Protein AF-A0A433PJZ1-F1 (afdb_monomer)

Structure (mmCIF, N/CA/C/O backbone):
data_AF-A0A433PJZ1-F1
#
_entry.id   AF-A0A433PJZ1-F1
#
loop_
_atom_site.group_PDB
_atom_site.id
_atom_site.type_symbol
_atom_site.label_atom_id
_atom_site.label_alt_id
_atom_site.label_comp_id
_atom_site.label_asym_id
_atom_site.label_entity_id
_atom_site.label_seq_id
_atom_site.pdbx_PDB_ins_code
_atom_site.Cartn_x
_atom_site.Cartn_y
_atom_site.Cartn_z
_atom_site.occupancy
_atom_site.B_iso_or_equiv
_atom_site.auth_seq_id
_atom_site.auth_comp_id
_atom_site.auth_asym_id
_atom_site.auth_atom_id
_atom_site.pdbx_PDB_model_num
ATOM 1 N N . MET A 1 1 ? 27.942 -12.918 -4.022 1.00 38.03 1 MET A N 1
ATOM 2 C CA . MET A 1 1 ? 27.469 -11.595 -4.485 1.00 38.03 1 MET A CA 1
ATOM 3 C C . MET A 1 1 ? 27.916 -11.413 -5.924 1.00 38.03 1 MET A C 1
ATOM 5 O O . MET A 1 1 ? 29.111 -11.348 -6.166 1.00 38.03 1 MET A O 1
ATOM 9 N N . HIS A 1 2 ? 26.989 -11.478 -6.881 1.00 44.69 2 HIS A N 1
ATOM 10 C CA . HIS A 1 2 ? 27.309 -11.479 -8.310 1.00 44.69 2 HIS A CA 1
ATOM 11 C C . HIS A 1 2 ? 27.224 -10.039 -8.845 1.00 44.69 2 HIS A C 1
ATOM 13 O O . HIS A 1 2 ? 26.150 -9.447 -8.886 1.00 44.69 2 HIS A O 1
ATOM 19 N N . LEU A 1 3 ? 28.377 -9.454 -9.179 1.00 50.72 3 LEU A N 1
ATOM 20 C CA . LEU A 1 3 ? 28.550 -8.075 -9.657 1.00 50.72 3 LEU A CA 1
ATOM 21 C C . LEU A 1 3 ? 28.155 -7.924 -11.142 1.00 50.72 3 LEU A C 1
ATOM 23 O O . LEU A 1 3 ? 28.966 -7.522 -11.968 1.00 50.72 3 LEU A O 1
ATOM 27 N N . THR A 1 4 ? 26.917 -8.236 -11.526 1.00 53.12 4 THR A N 1
ATOM 28 C CA . THR A 1 4 ? 26.462 -8.086 -12.929 1.00 53.12 4 THR A CA 1
ATOM 29 C C . THR A 1 4 ? 25.808 -6.737 -13.234 1.00 53.12 4 THR A C 1
ATOM 31 O O . THR A 1 4 ? 25.278 -6.536 -14.326 1.00 53.12 4 THR A O 1
ATOM 34 N N . HIS A 1 5 ? 25.853 -5.784 -12.300 1.00 55.81 5 HIS A N 1
ATOM 35 C CA . HIS A 1 5 ? 24.939 -4.640 -12.294 1.00 55.81 5 HIS A CA 1
ATOM 36 C C . HIS A 1 5 ? 25.537 -3.291 -12.726 1.00 55.81 5 HIS A C 1
ATOM 38 O O . HIS A 1 5 ? 25.015 -2.247 -12.339 1.00 55.81 5 HIS A O 1
ATOM 44 N N . ILE A 1 6 ? 26.616 -3.272 -13.515 1.00 59.50 6 ILE A N 1
ATOM 45 C CA . ILE A 1 6 ? 27.302 -2.001 -13.820 1.00 59.50 6 ILE A CA 1
ATOM 46 C C . ILE A 1 6 ? 26.804 -1.332 -15.115 1.00 59.50 6 ILE A C 1
ATOM 48 O O . ILE A 1 6 ? 26.929 -0.121 -15.237 1.00 59.50 6 ILE A O 1
ATOM 52 N N . PHE A 1 7 ? 26.124 -2.028 -16.037 1.00 62.97 7 PHE A N 1
ATOM 53 C CA . PHE A 1 7 ? 25.582 -1.374 -17.242 1.00 62.97 7 PHE A CA 1
ATOM 54 C C . PHE A 1 7 ? 24.242 -1.981 -17.692 1.00 62.97 7 PHE A C 1
ATOM 56 O O . PHE A 1 7 ? 24.187 -3.024 -18.344 1.00 62.97 7 PHE A O 1
ATOM 63 N N . VAL A 1 8 ? 23.134 -1.312 -17.352 1.00 67.75 8 VAL A N 1
ATOM 64 C CA . VAL A 1 8 ? 21.815 -1.565 -17.956 1.00 67.75 8 VAL A CA 1
ATOM 65 C C . VAL A 1 8 ? 21.594 -0.513 -19.052 1.00 67.75 8 VAL A C 1
ATOM 67 O O . VAL A 1 8 ? 21.411 0.658 -18.718 1.00 67.75 8 VAL A O 1
ATOM 70 N N . PRO A 1 9 ? 21.621 -0.896 -20.342 1.00 73.62 9 PRO A N 1
ATOM 71 C CA . PRO A 1 9 ? 21.252 -0.045 -21.465 1.00 73.62 9 PRO A CA 1
ATOM 72 C C . PRO A 1 9 ? 19.889 0.619 -21.267 1.00 73.62 9 PRO A C 1
ATOM 74 O O . PRO A 1 9 ? 18.945 -0.014 -20.791 1.00 73.62 9 PRO A O 1
ATOM 77 N N . LYS A 1 10 ? 19.787 1.890 -21.669 1.00 71.62 10 LYS A N 1
ATOM 78 C CA . LYS A 1 10 ? 18.565 2.697 -21.523 1.00 71.62 10 LYS A CA 1
ATOM 79 C C . LYS A 1 10 ? 17.359 2.088 -22.249 1.00 71.62 10 LYS A C 1
ATOM 81 O O . LYS A 1 10 ? 16.257 2.189 -21.739 1.00 71.62 10 LYS A O 1
ATOM 86 N N . ASN A 1 11 ? 17.577 1.400 -23.373 1.00 76.38 11 ASN A N 1
ATOM 87 C CA . ASN A 1 11 ? 16.520 0.751 -24.163 1.00 76.38 11 ASN A CA 1
ATOM 88 C C . ASN A 1 11 ? 15.843 -0.443 -23.468 1.00 76.38 11 ASN A C 1
ATOM 90 O O . ASN A 1 11 ? 14.827 -0.920 -23.954 1.00 76.38 11 ASN A O 1
ATOM 94 N N . ARG A 1 12 ? 16.406 -0.947 -22.363 1.00 85.25 12 ARG A N 1
ATOM 95 C CA . ARG A 1 12 ? 15.819 -2.048 -21.588 1.00 85.25 12 ARG A CA 1
ATOM 96 C C . ARG A 1 12 ? 15.046 -1.571 -20.368 1.00 85.25 12 ARG A C 1
ATOM 98 O O . ARG A 1 12 ? 14.524 -2.414 -19.654 1.00 85.25 12 ARG A O 1
ATOM 105 N N . ARG A 1 13 ? 15.018 -0.265 -20.089 1.00 87.44 13 ARG A N 1
ATOM 106 C CA . ARG A 1 13 ? 14.215 0.304 -19.002 1.00 87.44 13 ARG A CA 1
ATOM 107 C C . ARG A 1 13 ? 12.851 0.682 -19.552 1.00 87.44 13 ARG A C 1
ATOM 109 O O . ARG A 1 13 ? 12.782 1.359 -20.573 1.00 87.44 13 ARG A O 1
ATOM 116 N N . VAL A 1 14 ? 11.805 0.231 -18.880 1.00 91.19 14 VAL A N 1
ATOM 117 C CA . VAL A 1 14 ? 10.416 0.478 -19.256 1.00 91.19 14 VAL A CA 1
ATOM 118 C C . VAL A 1 14 ? 9.678 0.981 -18.028 1.00 91.19 14 VAL A C 1
ATOM 120 O O . VAL A 1 14 ? 9.820 0.416 -16.940 1.00 91.19 14 VAL A O 1
ATOM 123 N N . ASP A 1 15 ? 8.903 2.038 -18.224 1.00 92.44 15 ASP A N 1
ATOM 124 C CA . ASP A 1 15 ? 8.104 2.657 -17.179 1.00 92.44 15 ASP A CA 1
ATOM 125 C C . ASP A 1 15 ? 6.671 2.136 -17.272 1.00 92.44 15 ASP A C 1
ATOM 127 O O . ASP A 1 15 ? 6.073 2.120 -18.349 1.00 92.44 15 ASP A O 1
ATOM 131 N N . PHE A 1 16 ? 6.133 1.704 -16.138 1.00 91.94 16 PHE A N 1
ATOM 132 C CA . PHE A 1 16 ? 4.765 1.220 -16.007 1.00 91.94 16 PHE A CA 1
ATOM 133 C C . PHE A 1 16 ? 4.008 2.081 -15.011 1.00 91.94 16 PHE A C 1
ATOM 135 O O . PHE A 1 16 ? 4.519 2.385 -13.934 1.00 91.94 16 PHE A O 1
ATOM 142 N N . GLU A 1 17 ? 2.775 2.432 -15.349 1.00 94.19 17 GLU A N 1
ATOM 143 C CA . GLU A 1 17 ? 1.860 3.067 -14.411 1.00 94.19 17 GLU A CA 1
ATOM 144 C C . GLU A 1 17 ? 1.187 1.989 -13.555 1.00 94.19 17 GLU A C 1
ATOM 146 O O . GLU A 1 17 ? 0.605 1.032 -14.070 1.00 94.19 17 GLU A O 1
ATOM 151 N N . LEU A 1 18 ?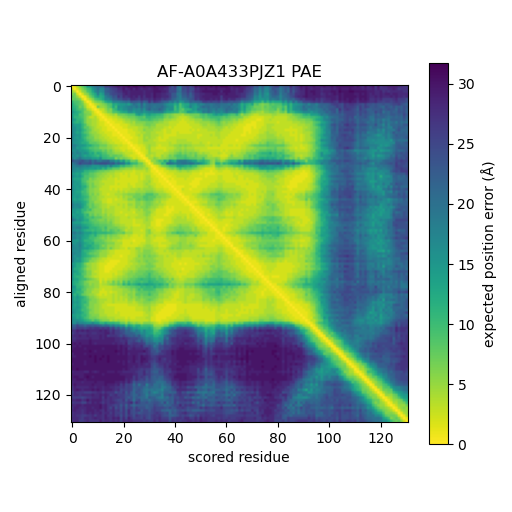 1.321 2.111 -12.237 1.00 92.19 18 LEU A N 1
ATOM 152 C CA . LEU A 1 18 ? 0.766 1.183 -11.265 1.00 92.19 18 LEU A CA 1
ATOM 153 C C . LEU A 1 18 ? -0.291 1.898 -10.433 1.00 92.19 18 LEU A C 1
ATOM 155 O O . LEU A 1 18 ? 0.029 2.811 -9.673 1.00 92.19 18 LEU A O 1
ATOM 159 N N . HIS A 1 19 ? -1.521 1.404 -10.524 1.00 92.94 19 HIS A N 1
ATOM 160 C CA . HIS A 1 19 ? -2.655 1.863 -9.732 1.00 92.94 19 HIS A CA 1
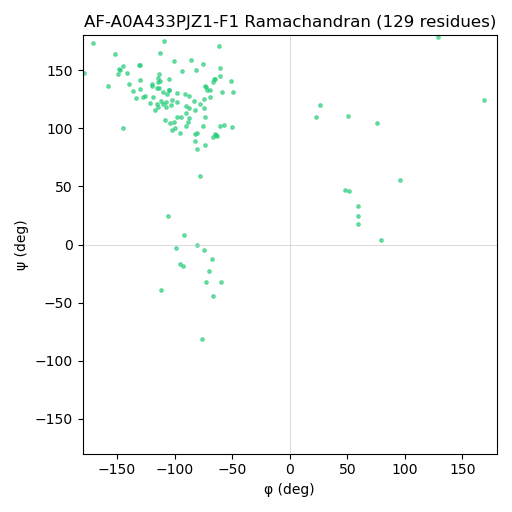ATOM 161 C C . HIS A 1 19 ? -3.008 0.802 -8.695 1.00 92.94 19 HIS A C 1
ATOM 163 O O . HIS A 1 19 ? -3.369 -0.322 -9.053 1.00 92.94 19 HIS A O 1
ATOM 169 N N . ILE A 1 20 ? -2.915 1.138 -7.408 1.00 90.62 20 ILE A N 1
ATOM 170 C CA . ILE A 1 20 ? -3.290 0.228 -6.323 1.00 90.62 20 ILE A CA 1
ATOM 171 C C . ILE A 1 20 ? -4.421 0.845 -5.514 1.00 90.62 20 ILE A C 1
ATOM 173 O O . ILE A 1 20 ? -4.320 1.960 -5.003 1.00 90.62 20 ILE A O 1
ATOM 177 N N . ARG A 1 21 ? -5.490 0.064 -5.358 1.00 92.12 21 ARG A N 1
ATOM 178 C CA . ARG A 1 21 ? -6.635 0.387 -4.513 1.00 92.12 21 ARG A CA 1
ATOM 179 C C . ARG A 1 21 ? -6.681 -0.557 -3.327 1.00 92.12 21 ARG A C 1
ATOM 181 O O . ARG A 1 21 ? -6.741 -1.774 -3.485 1.00 92.12 21 ARG A O 1
ATOM 188 N N . VAL A 1 22 ? -6.676 0.019 -2.135 1.00 90.06 22 VAL A N 1
ATOM 189 C CA . VAL A 1 22 ? -6.837 -0.710 -0.882 1.00 90.06 22 VAL A CA 1
ATOM 190 C C . VAL A 1 22 ? -8.279 -0.538 -0.424 1.00 90.06 22 VAL A C 1
ATOM 192 O O . VAL A 1 22 ? -8.658 0.531 0.054 1.00 90.06 22 VAL A O 1
ATOM 195 N N . HIS A 1 23 ? -9.074 -1.595 -0.585 1.00 90.31 23 HIS A N 1
ATOM 196 C CA . HIS A 1 23 ? -10.492 -1.603 -0.230 1.00 90.31 23 HIS A CA 1
ATOM 197 C C . HIS A 1 23 ? -10.681 -1.730 1.286 1.00 90.31 23 HIS A C 1
ATOM 199 O O . HIS A 1 23 ? -10.872 -0.737 1.999 1.00 90.31 23 HIS A O 1
ATOM 205 N N . ASP A 1 24 ? -10.599 -2.960 1.781 1.00 90.12 24 ASP A N 1
ATOM 206 C CA . ASP A 1 24 ? -10.895 -3.304 3.157 1.00 90.12 24 ASP A CA 1
ATOM 207 C C . ASP A 1 24 ? -10.118 -4.534 3.636 1.00 90.12 24 ASP A C 1
ATOM 209 O O . ASP A 1 24 ? -9.522 -5.294 2.873 1.00 90.12 24 ASP A O 1
ATOM 213 N N . LEU A 1 25 ? -10.094 -4.692 4.955 1.00 90.31 25 LEU A N 1
ATOM 214 C CA . LEU A 1 25 ? -9.641 -5.892 5.640 1.00 90.31 25 LEU A CA 1
ATOM 215 C C . LEU A 1 25 ? -10.839 -6.454 6.390 1.00 90.31 25 LEU A C 1
ATOM 217 O O . LEU A 1 25 ? -11.350 -5.795 7.293 1.00 90.31 25 LEU A O 1
ATOM 221 N N . THR A 1 26 ? -11.282 -7.650 6.021 1.00 91.06 26 THR A N 1
ATOM 222 C CA . THR A 1 26 ? -12.448 -8.320 6.607 1.00 91.06 26 THR A CA 1
ATOM 223 C C . THR A 1 26 ? -12.028 -9.509 7.468 1.00 91.06 26 THR A C 1
ATOM 225 O O . THR A 1 26 ? -10.854 -9.872 7.528 1.00 91.06 26 THR A O 1
ATOM 228 N N . SER A 1 27 ? -12.999 -10.131 8.142 1.00 88.44 27 SER A N 1
ATOM 229 C CA . SER A 1 27 ? -12.790 -11.336 8.960 1.00 88.44 27 SER A CA 1
ATOM 230 C C . SER A 1 27 ? -11.787 -11.139 10.101 1.00 88.44 27 SER A C 1
ATOM 232 O O . SER A 1 27 ? -11.058 -12.060 10.467 1.00 88.44 27 SER A O 1
ATOM 234 N N . ILE A 1 28 ? -11.743 -9.935 10.678 1.00 86.88 28 ILE A N 1
ATOM 235 C CA . ILE A 1 28 ? -10.818 -9.619 11.764 1.00 86.88 28 ILE A CA 1
ATOM 236 C C . ILE A 1 28 ? -11.323 -10.292 13.056 1.00 86.88 28 ILE A C 1
ATOM 238 O O . ILE A 1 28 ? -12.419 -9.964 13.530 1.00 86.88 28 ILE A O 1
ATOM 242 N N . PRO A 1 29 ? -10.549 -11.223 13.650 1.00 79.69 29 PRO A N 1
ATOM 243 C CA . PRO A 1 29 ? -10.987 -11.977 14.823 1.00 79.69 29 PRO A CA 1
ATOM 244 C C . PRO A 1 29 ? -11.006 -11.116 16.091 1.00 79.69 29 PRO A C 1
ATOM 246 O O . PRO A 1 29 ? -11.855 -11.306 16.960 1.00 79.69 29 PRO A O 1
ATOM 249 N N . LEU A 1 30 ? -10.091 -10.146 16.200 1.00 74.94 30 LEU A N 1
ATOM 250 C CA . LEU A 1 30 ? -10.037 -9.236 17.336 1.00 74.94 30 LEU A CA 1
ATOM 251 C C . LEU A 1 30 ? -10.944 -8.029 17.083 1.00 74.94 30 LEU A C 1
ATOM 253 O O . LEU A 1 30 ? -10.709 -7.255 16.166 1.00 74.94 30 LEU A O 1
ATOM 257 N N . VAL A 1 31 ? -11.968 -7.845 17.916 1.00 69.81 31 VAL A N 1
ATOM 258 C CA . VAL A 1 31 ? -13.011 -6.814 17.722 1.00 69.81 31 VAL A CA 1
ATOM 259 C C . VAL A 1 31 ? -12.561 -5.418 18.185 1.00 69.81 31 VAL A C 1
ATOM 261 O O . VAL A 1 31 ? -13.300 -4.443 18.077 1.00 69.81 31 VAL A O 1
ATOM 264 N N . THR A 1 32 ? -11.338 -5.281 18.705 1.00 78.00 32 THR A N 1
ATOM 265 C CA . THR A 1 32 ? -10.840 -4.016 19.255 1.00 78.00 32 THR A CA 1
ATOM 266 C C . THR A 1 32 ? -9.464 -3.642 18.709 1.00 78.00 32 THR A C 1
ATOM 268 O O . THR A 1 32 ? -8.580 -4.475 18.522 1.00 78.00 32 THR A O 1
ATOM 271 N N . GLY A 1 33 ? -9.27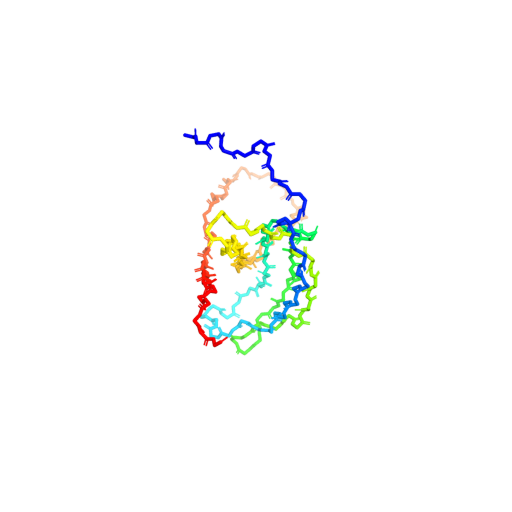5 -2.345 18.456 1.00 83.81 33 GLY A N 1
ATOM 272 C CA . GLY A 1 33 ? -8.008 -1.780 17.996 1.00 83.81 33 GLY A CA 1
ATOM 273 C C . GLY A 1 33 ? -8.150 -0.909 16.754 1.00 83.81 33 GLY A C 1
ATOM 274 O O . GLY A 1 33 ? -9.241 -0.719 16.215 1.00 83.81 33 GLY A O 1
ATOM 275 N N . PHE A 1 34 ? -7.018 -0.355 16.328 1.00 88.62 34 PHE A N 1
ATOM 276 C CA . PHE A 1 34 ? -6.899 0.383 15.077 1.00 88.62 34 PHE A CA 1
ATOM 277 C C . PHE A 1 34 ? -5.973 -0.367 14.137 1.00 88.62 34 PHE A C 1
ATOM 279 O O . PHE A 1 34 ? -4.926 -0.848 14.568 1.00 88.62 34 PHE A O 1
ATOM 286 N N . TYR A 1 35 ? -6.318 -0.399 12.858 1.00 91.19 35 TYR A N 1
ATOM 287 C CA . TYR A 1 35 ? -5.489 -1.006 11.829 1.00 91.19 35 TYR A CA 1
ATOM 288 C C . TYR A 1 35 ? -4.979 0.061 10.869 1.00 91.19 35 TYR A C 1
ATOM 290 O O . TYR A 1 35 ? -5.647 1.057 10.588 1.00 91.19 35 TYR A O 1
ATOM 298 N N . SER A 1 36 ? -3.773 -0.146 10.365 1.00 91.44 36 SER A N 1
ATOM 299 C CA . SER A 1 36 ? -3.164 0.650 9.305 1.00 91.44 36 SER A CA 1
ATOM 300 C C . SER A 1 36 ? -2.399 -0.292 8.393 1.00 91.44 36 SER A C 1
ATOM 302 O O . SER A 1 36 ? -1.862 -1.303 8.842 1.00 91.44 36 SER A O 1
ATOM 304 N N . ILE A 1 37 ? -2.357 0.041 7.113 1.00 92.75 37 ILE A N 1
ATOM 305 C CA . ILE A 1 37 ? -1.614 -0.704 6.111 1.00 92.75 37 ILE A CA 1
ATOM 306 C C . ILE A 1 37 ? -0.368 0.098 5.778 1.00 92.75 37 ILE A C 1
ATOM 308 O O . ILE A 1 37 ? -0.446 1.304 5.547 1.00 92.75 37 ILE A O 1
ATOM 312 N N . LYS A 1 38 ? 0.783 -0.566 5.750 1.00 93.25 38 LYS A N 1
ATOM 313 C CA . LYS A 1 38 ? 2.022 -0.012 5.208 1.00 93.25 38 LYS A CA 1
ATOM 314 C C . LYS A 1 38 ? 2.414 -0.797 3.980 1.00 93.25 38 LYS A C 1
ATOM 316 O O . LYS A 1 38 ? 2.254 -2.010 3.953 1.00 93.25 38 LYS A O 1
ATOM 321 N N . TRP A 1 39 ? 2.964 -0.122 2.987 1.00 93.56 39 TRP A N 1
ATOM 322 C CA . TRP A 1 39 ? 3.453 -0.788 1.791 1.00 93.56 39 TRP A CA 1
ATOM 323 C C . TRP A 1 39 ? 4.866 -0.353 1.444 1.00 93.56 39 TRP A C 1
ATOM 325 O O . TRP A 1 39 ? 5.322 0.738 1.805 1.00 93.56 39 TRP A O 1
ATOM 335 N N . ARG A 1 40 ? 5.562 -1.242 0.739 1.00 93.81 40 ARG A N 1
ATOM 336 C CA . ARG A 1 40 ? 6.868 -1.003 0.136 1.00 93.81 40 ARG A CA 1
ATOM 337 C C . ARG A 1 40 ? 6.890 -1.575 -1.271 1.00 93.81 40 ARG A C 1
ATOM 339 O O . ARG A 1 40 ? 6.519 -2.727 -1.468 1.00 93.81 40 ARG A O 1
ATOM 346 N N . LEU A 1 41 ? 7.367 -0.784 -2.219 1.00 92.69 41 LEU A N 1
ATOM 347 C CA . LEU A 1 41 ? 7.457 -1.129 -3.628 1.00 92.69 41 LEU A CA 1
ATOM 348 C C . LEU A 1 41 ? 8.883 -0.886 -4.118 1.00 92.69 41 LEU A C 1
ATOM 350 O O . LEU A 1 41 ? 9.452 0.191 -3.916 1.00 92.69 41 LEU A O 1
ATOM 354 N N . LYS A 1 42 ? 9.485 -1.900 -4.739 1.00 90.62 42 LYS A N 1
ATOM 355 C CA . LYS A 1 42 ? 10.831 -1.783 -5.309 1.00 90.62 42 LYS A CA 1
ATOM 356 C C . LYS A 1 42 ? 10.771 -1.123 -6.686 1.00 90.62 42 LYS A C 1
ATOM 358 O O . LYS A 1 42 ? 9.810 -1.297 -7.421 1.00 90.62 42 LYS A O 1
ATOM 363 N N . HIS A 1 43 ? 11.834 -0.406 -7.045 1.00 89.31 43 HIS A N 1
ATOM 364 C CA . HIS A 1 43 ? 12.012 0.174 -8.383 1.00 89.31 43 HIS A CA 1
ATOM 365 C C . HIS A 1 43 ? 10.916 1.155 -8.828 1.00 89.31 43 HIS A C 1
ATOM 367 O O . HIS A 1 43 ? 10.731 1.347 -10.021 1.00 89.31 43 HIS A O 1
ATOM 373 N N . ALA A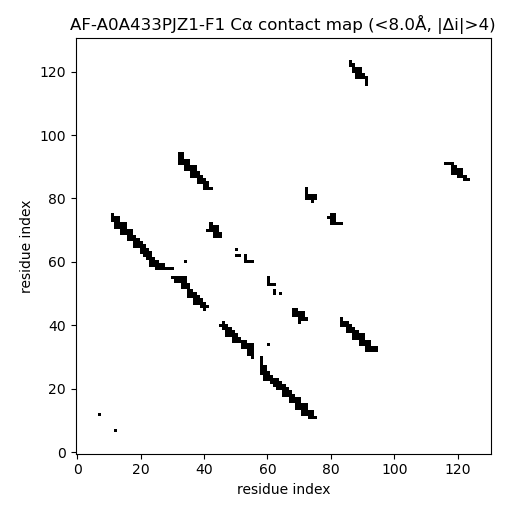 1 44 ? 10.212 1.797 -7.898 1.00 90.19 44 ALA A N 1
ATOM 374 C CA . ALA A 1 44 ? 9.153 2.750 -8.216 1.00 90.19 44 ALA A CA 1
ATOM 375 C C . ALA A 1 44 ? 9.507 4.188 -7.821 1.00 90.19 44 ALA A C 1
ATOM 377 O O . ALA A 1 44 ? 10.429 4.408 -7.033 1.00 90.19 44 ALA A O 1
ATOM 378 N N . SER A 1 45 ? 8.760 5.161 -8.344 1.00 90.44 45 SER A N 1
ATOM 379 C CA . SER A 1 45 ? 8.865 6.571 -7.954 1.00 90.44 45 SER A CA 1
ATOM 380 C C . SER A 1 45 ? 8.415 6.780 -6.505 1.00 90.44 45 SER A C 1
ATOM 382 O O . SER A 1 45 ? 9.117 7.413 -5.715 1.00 90.44 45 SER A O 1
ATOM 384 N N . VAL A 1 46 ? 7.291 6.167 -6.122 1.00 90.56 46 VAL A N 1
ATOM 385 C CA . VAL A 1 46 ? 6.813 6.085 -4.737 1.00 90.56 46 VAL A CA 1
ATOM 386 C C . VAL A 1 46 ? 7.091 4.682 -4.210 1.00 90.56 46 VAL A C 1
ATOM 388 O O . VAL A 1 46 ? 6.421 3.715 -4.575 1.00 90.56 46 VAL A O 1
ATOM 391 N N . THR A 1 47 ? 8.112 4.568 -3.359 1.00 90.38 47 THR A N 1
ATOM 392 C CA . THR A 1 47 ? 8.625 3.276 -2.866 1.00 90.38 47 THR A CA 1
ATOM 393 C C . THR A 1 47 ? 8.055 2.851 -1.521 1.00 90.38 47 THR A C 1
ATOM 395 O O . THR A 1 47 ? 8.168 1.685 -1.152 1.00 90.38 47 THR A O 1
ATOM 398 N N . TYR A 1 48 ? 7.459 3.763 -0.758 1.00 92.31 48 TYR A N 1
ATOM 399 C CA . TYR A 1 48 ? 6.884 3.471 0.549 1.00 92.31 48 TYR A CA 1
ATOM 400 C C . TYR A 1 48 ? 5.635 4.308 0.782 1.00 92.31 48 TYR A C 1
ATOM 402 O O . TYR A 1 48 ? 5.507 5.415 0.262 1.00 92.31 48 TYR A O 1
ATOM 410 N N . GLY A 1 49 ? 4.742 3.802 1.623 1.00 91.12 49 GLY A N 1
ATOM 411 C CA . GLY A 1 49 ? 3.606 4.574 2.097 1.00 91.12 49 GLY A CA 1
ATOM 412 C C . GLY A 1 49 ? 2.844 3.870 3.207 1.00 91.12 49 GLY A C 1
ATOM 413 O O . GLY A 1 49 ? 3.167 2.743 3.599 1.00 91.12 49 GLY A O 1
ATOM 414 N N . ALA A 1 50 ? 1.878 4.586 3.772 1.00 92.19 50 ALA A N 1
ATOM 415 C CA . ALA A 1 50 ? 1.031 4.087 4.840 1.00 92.19 50 ALA A CA 1
ATOM 416 C C . ALA A 1 50 ? -0.365 4.711 4.773 1.00 92.19 50 ALA A C 1
ATOM 418 O O . ALA A 1 50 ? -0.508 5.882 4.424 1.00 92.19 50 ALA A O 1
ATOM 419 N N . THR A 1 51 ? -1.384 3.947 5.162 1.00 91.75 51 THR A N 1
ATOM 420 C CA . THR A 1 51 ? -2.740 4.465 5.346 1.00 91.75 51 THR A CA 1
ATOM 421 C C . THR A 1 51 ? -2.919 5.048 6.743 1.00 91.75 51 THR A C 1
ATOM 423 O O . THR A 1 51 ? -2.223 4.685 7.703 1.00 91.75 51 THR A O 1
ATOM 426 N N . ASN A 1 52 ? -3.915 5.922 6.881 1.00 90.38 52 ASN A N 1
ATOM 427 C CA . ASN A 1 52 ? -4.381 6.360 8.189 1.00 90.38 52 ASN A CA 1
ATOM 428 C C . ASN A 1 52 ? -4.891 5.173 9.014 1.00 90.38 52 ASN A C 1
ATOM 430 O O . ASN A 1 52 ? -5.379 4.169 8.495 1.00 90.38 52 ASN A O 1
ATOM 434 N N . ARG A 1 53 ? -4.785 5.305 10.336 1.00 90.62 53 ARG A N 1
ATOM 435 C CA . ARG A 1 53 ? -5.331 4.317 11.263 1.00 90.62 53 ARG A CA 1
ATOM 436 C C . ARG A 1 53 ? -6.853 4.372 11.224 1.00 90.62 53 ARG A C 1
ATOM 438 O O . ARG A 1 53 ? -7.424 5.432 11.464 1.00 90.62 53 ARG A O 1
ATOM 445 N N . ALA A 1 54 ? -7.485 3.231 10.994 1.00 89.31 54 ALA A N 1
ATOM 446 C CA . ALA A 1 54 ? -8.932 3.104 10.956 1.00 89.31 54 ALA A CA 1
ATOM 447 C C . ALA A 1 54 ? -9.414 2.110 12.031 1.00 89.31 54 ALA A C 1
ATOM 449 O O . ALA A 1 54 ? -8.748 1.097 12.278 1.00 89.31 54 ALA A O 1
ATOM 450 N N . PRO A 1 55 ? -10.518 2.417 12.738 1.00 89.31 55 PRO A N 1
ATOM 451 C CA . PRO A 1 55 ? -11.105 1.511 13.716 1.00 89.31 55 PRO A CA 1
ATOM 452 C C . PRO A 1 55 ? -11.851 0.365 13.025 1.00 89.31 55 PRO A C 1
ATOM 454 O O . PRO A 1 55 ? -12.351 0.520 11.911 1.00 89.31 55 PRO A O 1
ATOM 457 N N . ILE A 1 56 ? -11.980 -0.758 13.726 1.00 88.25 56 ILE A N 1
ATOM 458 C CA . ILE A 1 56 ? -12.783 -1.898 13.274 1.00 88.25 56 ILE A CA 1
ATOM 459 C C . ILE A 1 56 ? -14.272 -1.568 13.404 1.00 88.25 56 ILE A C 1
ATOM 461 O O . ILE A 1 56 ? -14.720 -1.061 14.434 1.00 88.25 56 ILE A O 1
ATOM 465 N N . LYS A 1 57 ? -15.046 -1.895 12.371 1.00 86.88 57 LYS A N 1
ATOM 466 C CA . LYS A 1 57 ? -16.510 -1.858 12.347 1.00 86.88 57 LYS A CA 1
ATOM 467 C C . LYS A 1 57 ? -17.005 -3.160 11.724 1.00 86.88 57 LYS A C 1
ATOM 469 O O . LYS A 1 57 ? -16.581 -3.504 10.630 1.00 86.88 57 LYS A O 1
ATOM 474 N N . ASN A 1 58 ? -17.888 -3.890 12.407 1.00 86.56 58 ASN A N 1
ATOM 475 C CA . ASN A 1 58 ? -18.451 -5.155 11.909 1.00 86.56 58 ASN A CA 1
ATOM 476 C C . ASN A 1 58 ? -17.381 -6.169 11.447 1.00 86.56 58 ASN A C 1
ATOM 478 O O . ASN A 1 58 ? -17.490 -6.731 10.363 1.00 86.56 58 ASN A O 1
ATOM 482 N N . HIS A 1 59 ? -16.324 -6.371 12.246 1.00 85.56 59 HIS A N 1
ATOM 483 C CA . HIS A 1 59 ? -15.184 -7.245 11.904 1.00 85.56 59 HIS A CA 1
ATOM 484 C C . HIS A 1 59 ? -14.429 -6.863 10.619 1.00 85.56 59 HIS A C 1
ATOM 486 O O . HIS A 1 59 ? -13.672 -7.674 10.080 1.00 85.56 59 HIS A O 1
ATOM 492 N N . ALA A 1 60 ? -14.606 -5.628 10.147 1.00 88.31 60 ALA A N 1
ATOM 493 C CA . ALA A 1 60 ? -13.933 -5.098 8.979 1.00 88.31 60 ALA A CA 1
ATOM 494 C C . ALA A 1 60 ? -13.309 -3.725 9.254 1.00 88.31 60 ALA A C 1
ATOM 496 O O . ALA A 1 60 ? -13.748 -2.970 10.125 1.00 88.31 60 ALA A O 1
ATOM 497 N N . VAL A 1 61 ? -12.272 -3.389 8.498 1.00 90.44 61 VAL A N 1
ATOM 498 C CA . VAL A 1 61 ? -11.674 -2.054 8.463 1.00 90.44 61 VAL A CA 1
ATOM 499 C C . VAL A 1 61 ? -11.656 -1.596 7.017 1.00 90.44 61 VAL A C 1
ATOM 501 O O . VAL A 1 61 ? -11.156 -2.309 6.155 1.00 90.44 61 VAL A O 1
ATOM 504 N N . GLN A 1 62 ? -12.194 -0.408 6.762 1.00 90.25 62 GLN A N 1
ATOM 505 C CA . GLN A 1 62 ? -12.244 0.192 5.433 1.00 90.25 62 GLN A CA 1
ATOM 506 C C . GLN A 1 62 ? -11.301 1.391 5.390 1.00 90.25 62 GLN A C 1
ATOM 508 O O . GLN A 1 62 ? -11.341 2.240 6.287 1.00 90.25 62 GLN A O 1
ATOM 513 N N . TRP A 1 63 ? -10.462 1.454 4.357 1.00 89.75 63 TRP A N 1
ATOM 514 C CA . TRP A 1 63 ? -9.603 2.613 4.099 1.00 89.75 63 TRP A CA 1
ATOM 515 C C . TRP A 1 63 ? -10.029 3.363 2.844 1.00 89.75 63 TRP A C 1
ATOM 517 O O . TRP A 1 63 ? -9.997 4.589 2.870 1.00 89.75 63 TRP A O 1
ATOM 527 N N . ASP A 1 64 ? -10.426 2.641 1.790 1.00 88.31 64 ASP A N 1
ATOM 528 C CA . ASP A 1 64 ? -10.783 3.201 0.478 1.00 88.31 64 ASP A CA 1
ATOM 529 C C . ASP A 1 64 ? -9.735 4.204 -0.039 1.00 88.31 64 ASP A C 1
ATOM 531 O O . ASP A 1 64 ? -10.027 5.327 -0.449 1.00 88.31 64 ASP A O 1
ATOM 535 N N . VAL A 1 65 ? -8.462 3.807 0.058 1.00 88.56 65 VAL A N 1
ATOM 536 C CA . VAL A 1 65 ? -7.327 4.632 -0.367 1.00 88.56 65 VAL A CA 1
ATOM 537 C C . VAL A 1 65 ? -6.790 4.099 -1.684 1.00 88.56 65 VAL A C 1
ATOM 539 O O . VAL A 1 65 ? -6.531 2.903 -1.829 1.00 88.56 65 VAL A O 1
ATOM 542 N N . ASN A 1 66 ? -6.564 5.022 -2.614 1.00 91.19 66 ASN A N 1
ATOM 543 C CA . ASN A 1 66 ? -5.858 4.773 -3.860 1.00 91.19 66 ASN A CA 1
ATOM 544 C C . ASN A 1 66 ? -4.462 5.375 -3.775 1.00 91.19 66 ASN A C 1
ATOM 546 O O . ASN A 1 66 ? -4.284 6.462 -3.219 1.00 91.19 66 ASN A O 1
ATOM 550 N N . PHE A 1 67 ? -3.486 4.684 -4.345 1.00 88.88 67 PHE A N 1
ATOM 551 C CA . PHE A 1 67 ? -2.185 5.268 -4.603 1.00 88.88 67 PHE A CA 1
ATOM 552 C C . PHE A 1 67 ? -1.664 4.819 -5.960 1.00 88.88 67 PHE A C 1
ATOM 554 O O . PHE A 1 67 ? -1.759 3.647 -6.331 1.00 88.88 67 PHE A O 1
ATOM 561 N N . ASP A 1 68 ? -1.082 5.785 -6.658 1.00 92.25 68 ASP A N 1
ATOM 562 C CA . ASP A 1 68 ? -0.535 5.623 -7.993 1.00 92.25 68 ASP A CA 1
ATOM 563 C C . ASP A 1 68 ? 0.984 5.783 -7.926 1.00 92.25 68 ASP A C 1
ATOM 565 O O . ASP A 1 68 ? 1.513 6.599 -7.163 1.00 92.25 68 ASP A O 1
ATOM 569 N N . SER A 1 69 ? 1.708 4.972 -8.689 1.00 92.75 69 SER A N 1
ATOM 570 C CA . SER A 1 69 ? 3.167 5.014 -8.736 1.00 92.75 69 SER A CA 1
ATOM 571 C C . SER A 1 69 ? 3.668 4.617 -10.116 1.00 92.75 69 SER A C 1
ATOM 573 O O . SER A 1 69 ? 3.040 3.823 -10.808 1.00 92.75 69 SER A O 1
ATOM 575 N N . ILE A 1 70 ? 4.822 5.149 -10.511 1.00 94.06 70 ILE A N 1
ATOM 576 C CA . ILE A 1 70 ? 5.488 4.744 -11.751 1.00 94.06 70 ILE A CA 1
ATOM 577 C C . ILE A 1 70 ? 6.564 3.734 -11.378 1.00 94.06 70 ILE A C 1
ATOM 579 O O . ILE A 1 70 ? 7.441 4.041 -10.570 1.00 94.06 70 ILE A O 1
ATOM 583 N N . VAL A 1 71 ? 6.501 2.534 -11.947 1.00 93.06 71 VAL A N 1
ATOM 584 C CA . VAL A 1 71 ? 7.470 1.461 -11.711 1.00 93.06 71 VAL A CA 1
ATOM 585 C C . VAL A 1 71 ? 8.430 1.363 -12.886 1.00 93.06 71 VAL A C 1
ATOM 587 O O . VAL A 1 71 ? 8.024 1.172 -14.027 1.00 93.06 71 VAL A O 1
ATOM 590 N N . HIS A 1 72 ? 9.719 1.453 -12.584 1.00 91.50 72 HIS A N 1
ATOM 591 C CA . HIS A 1 72 ? 10.816 1.376 -13.535 1.00 91.50 72 HIS A CA 1
ATOM 592 C C . HIS A 1 72 ? 11.343 -0.057 -13.595 1.00 91.50 72 HIS A C 1
ATOM 594 O O . HIS A 1 72 ? 12.174 -0.469 -12.779 1.00 91.50 72 HIS A O 1
ATOM 600 N N . LEU A 1 73 ? 10.873 -0.832 -14.565 1.00 90.94 73 LEU A N 1
ATOM 601 C CA . LEU A 1 73 ? 11.284 -2.221 -14.738 1.00 90.94 73 LEU A CA 1
ATOM 602 C C . LEU A 1 73 ? 12.323 -2.364 -15.839 1.00 90.94 73 LEU A C 1
ATOM 604 O O . LEU A 1 73 ? 12.492 -1.508 -16.706 1.00 90.94 73 LEU A O 1
ATOM 608 N N . VAL A 1 74 ? 13.076 -3.456 -15.760 1.00 90.88 74 VAL A N 1
ATOM 609 C CA . VAL A 1 74 ? 14.140 -3.766 -16.711 1.00 90.88 74 VAL A CA 1
ATOM 610 C C . VAL A 1 74 ? 13.770 -5.033 -17.458 1.00 90.88 74 VAL A C 1
ATOM 612 O O . VAL A 1 74 ? 13.379 -6.017 -16.840 1.00 90.88 74 VAL A O 1
ATOM 615 N N . ILE A 1 75 ? 13.931 -5.034 -18.776 1.00 89.94 75 ILE A N 1
ATOM 616 C CA . ILE A 1 75 ? 13.868 -6.251 -19.582 1.00 89.94 75 ILE A CA 1
ATOM 617 C C . ILE A 1 75 ? 15.196 -6.997 -19.411 1.00 89.94 75 ILE A C 1
ATOM 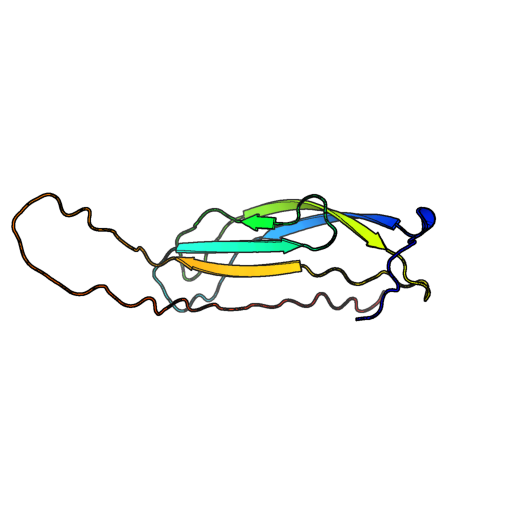619 O O . ILE A 1 75 ? 16.283 -6.463 -19.673 1.00 89.94 75 ILE A O 1
ATOM 623 N N . GLY A 1 76 ? 15.102 -8.228 -18.918 1.00 85.56 76 GLY A N 1
ATOM 624 C CA . GLY A 1 76 ? 16.203 -9.158 -18.744 1.00 85.56 76 GLY A CA 1
ATOM 625 C C . GLY A 1 76 ? 16.879 -9.514 -20.067 1.00 85.56 76 GLY A C 1
ATOM 626 O O . GLY A 1 76 ? 16.453 -9.140 -21.159 1.00 85.56 76 GLY A O 1
ATOM 627 N N . LYS A 1 77 ? 18.013 -10.213 -19.984 1.00 84.31 77 LYS A N 1
ATOM 628 C CA . LYS A 1 77 ? 18.740 -10.662 -21.189 1.00 84.31 77 LYS A CA 1
ATOM 629 C C . LYS A 1 77 ? 17.994 -11.764 -21.950 1.00 84.31 77 LYS A C 1
ATOM 631 O O . LYS A 1 77 ? 18.232 -11.940 -23.135 1.00 84.31 77 LYS A O 1
ATOM 636 N N . ASP A 1 78 ? 17.123 -12.472 -21.250 1.00 88.19 78 ASP A N 1
ATOM 637 C CA . ASP A 1 78 ? 16.164 -13.461 -21.739 1.00 88.19 78 ASP A CA 1
ATOM 638 C C . ASP A 1 78 ? 14.959 -12.833 -22.458 1.00 88.19 78 ASP A C 1
ATOM 640 O O . ASP A 1 78 ? 14.131 -13.555 -23.003 1.00 88.19 78 ASP A O 1
ATOM 644 N N . GLY A 1 79 ? 14.856 -11.498 -22.479 1.00 85.62 79 GLY A N 1
ATOM 645 C CA . GLY A 1 79 ? 13.717 -10.789 -23.060 1.00 85.62 79 GLY A CA 1
ATOM 646 C C . GLY A 1 79 ? 12.492 -10.746 -22.145 1.00 85.62 79 GLY A C 1
ATOM 647 O O . GLY A 1 79 ? 11.466 -10.203 -22.545 1.00 85.62 79 GLY A O 1
ATOM 648 N N . LEU A 1 80 ? 12.594 -11.268 -20.919 1.00 88.94 80 LEU A N 1
ATOM 649 C CA . LEU A 1 80 ? 11.513 -11.251 -19.940 1.00 88.94 80 LEU A CA 1
ATOM 650 C C . LEU A 1 80 ? 11.625 -10.036 -19.025 1.00 88.94 80 LEU A C 1
ATOM 652 O O . LEU A 1 80 ? 12.716 -9.552 -18.721 1.00 88.94 80 LEU A O 1
ATOM 656 N N . LEU A 1 81 ? 10.487 -9.534 -18.557 1.00 89.44 81 LEU A N 1
ATOM 657 C CA . LEU A 1 81 ? 10.470 -8.437 -17.599 1.00 89.44 81 LEU A CA 1
ATOM 658 C C . LEU A 1 81 ? 11.005 -8.917 -16.245 1.00 89.44 81 LEU A C 1
ATOM 660 O O . LEU A 1 81 ? 10.613 -9.971 -15.749 1.00 89.44 81 LEU A O 1
ATOM 664 N N . GLN A 1 82 ? 11.911 -8.151 -15.640 1.00 89.38 82 GLN A N 1
ATOM 665 C CA . GLN A 1 82 ? 12.403 -8.465 -14.304 1.00 89.38 82 GLN A CA 1
ATOM 666 C C . GLN A 1 82 ? 11.273 -8.333 -13.269 1.00 89.38 82 GLN A C 1
ATOM 668 O O . GLN A 1 82 ? 10.458 -7.410 -13.366 1.00 89.38 82 GLN A O 1
ATOM 673 N N . PRO A 1 83 ? 11.228 -9.221 -12.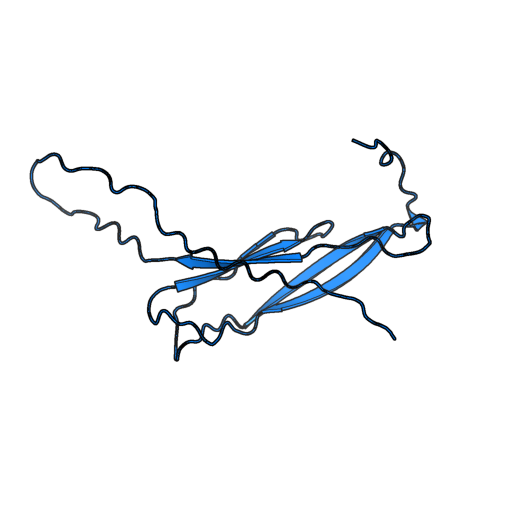262 1.00 86.88 83 PRO A N 1
ATOM 674 C CA . PRO A 1 83 ? 10.171 -9.213 -11.263 1.00 86.88 83 PRO A CA 1
ATOM 675 C C . PRO A 1 83 ? 10.208 -7.941 -10.408 1.00 86.88 83 PRO A C 1
ATOM 677 O O . PRO A 1 83 ? 11.275 -7.455 -10.024 1.00 86.88 83 PRO A O 1
ATOM 680 N N . CYS A 1 84 ? 9.024 -7.438 -10.065 1.00 89.00 84 CYS A N 1
ATOM 681 C CA . CYS A 1 84 ? 8.830 -6.343 -9.122 1.00 89.00 84 CYS A CA 1
ATOM 682 C C . CYS A 1 84 ? 8.102 -6.857 -7.883 1.00 89.00 84 CYS A C 1
ATOM 684 O O . CYS A 1 84 ? 7.109 -7.568 -8.000 1.00 89.00 84 CYS A O 1
ATOM 686 N N . GLU A 1 85 ? 8.577 -6.484 -6.698 1.00 90.94 85 GLU A N 1
ATOM 687 C CA . GLU A 1 85 ? 7.979 -6.916 -5.438 1.00 90.94 85 GLU A CA 1
ATOM 688 C C . GLU A 1 85 ? 7.240 -5.749 -4.776 1.00 90.94 85 GLU A C 1
ATOM 690 O O . GLU A 1 85 ? 7.845 -4.714 -4.465 1.00 90.94 85 GLU A O 1
ATOM 695 N N . LEU A 1 86 ? 5.945 -5.953 -4.530 1.00 92.12 86 LEU A N 1
ATOM 696 C CA . LEU A 1 86 ? 5.118 -5.135 -3.652 1.00 92.12 86 LEU A CA 1
ATOM 697 C C . LEU A 1 86 ? 4.915 -5.889 -2.340 1.00 92.12 86 LEU A C 1
ATOM 699 O O . LEU A 1 86 ? 4.328 -6.968 -2.313 1.00 92.12 86 LEU A O 1
ATOM 703 N N . ARG A 1 87 ? 5.354 -5.292 -1.23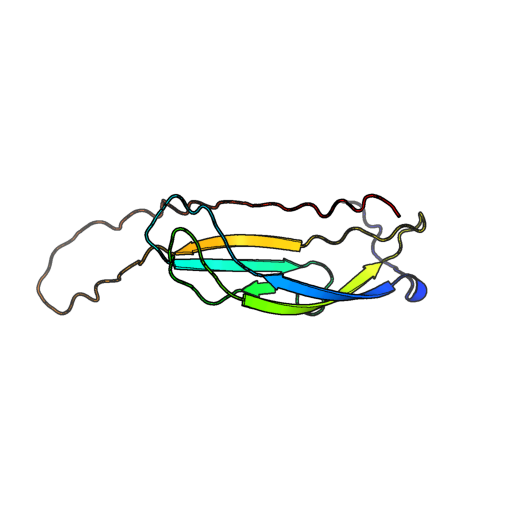8 1.00 93.50 87 ARG A N 1
ATOM 704 C CA . ARG A 1 87 ? 5.114 -5.808 0.106 1.00 93.50 87 ARG A CA 1
ATOM 705 C C . ARG A 1 87 ? 4.079 -4.949 0.806 1.00 93.50 87 ARG A C 1
ATOM 707 O O . ARG A 1 87 ? 4.243 -3.733 0.871 1.00 93.50 87 ARG A O 1
ATOM 714 N N . VAL A 1 88 ? 3.065 -5.592 1.373 1.00 92.44 88 VAL A N 1
ATOM 715 C CA . VAL A 1 88 ? 2.010 -4.947 2.154 1.00 92.44 88 VAL A CA 1
ATOM 716 C C . VAL A 1 88 ? 2.012 -5.553 3.553 1.00 92.44 88 VAL A C 1
ATOM 718 O O . VAL A 1 88 ? 1.873 -6.759 3.716 1.00 92.44 88 VAL A O 1
ATOM 721 N N . ASP A 1 89 ? 2.196 -4.711 4.561 1.00 92.50 89 ASP A N 1
ATOM 722 C CA . ASP A 1 89 ? 2.196 -5.091 5.967 1.00 92.50 89 ASP A CA 1
ATOM 723 C C . ASP A 1 89 ? 0.932 -4.509 6.630 1.00 92.50 89 ASP A C 1
ATOM 725 O O . ASP A 1 89 ? 0.716 -3.291 6.638 1.00 92.50 89 ASP A O 1
ATOM 729 N N . VAL A 1 90 ? 0.092 -5.378 7.197 1.00 91.38 90 VAL A N 1
ATOM 730 C CA . VAL A 1 90 ? -1.087 -4.987 7.981 1.00 91.38 90 VAL A CA 1
ATOM 731 C C . VAL A 1 90 ? -0.671 -4.849 9.438 1.00 91.38 90 VAL A C 1
ATOM 733 O O . VAL A 1 90 ? -0.230 -5.808 10.063 1.00 91.38 90 VAL A O 1
ATOM 736 N N . ILE A 1 91 ? -0.823 -3.650 9.994 1.00 90.88 91 ILE A N 1
ATOM 737 C CA . ILE A 1 91 ? -0.350 -3.328 11.337 1.00 90.88 91 ILE A CA 1
ATOM 738 C C . ILE A 1 91 ? -1.537 -3.023 12.231 1.00 90.88 91 ILE A C 1
ATOM 740 O O . ILE A 1 91 ? -2.270 -2.054 12.015 1.00 90.88 91 ILE A O 1
ATOM 744 N N . GLN A 1 92 ? -1.662 -3.809 13.293 1.00 88.88 92 GLN A N 1
ATOM 745 C CA . GLN A 1 92 ? -2.558 -3.510 14.391 1.00 88.88 92 GLN A CA 1
ATOM 746 C C . GLN A 1 92 ? -1.853 -2.618 15.415 1.00 88.88 92 GLN A C 1
ATOM 748 O O . GLN A 1 92 ? -0.770 -2.930 15.907 1.00 88.88 92 GLN A O 1
ATOM 753 N N . VAL A 1 93 ? -2.483 -1.501 15.764 1.00 81.12 93 VAL A N 1
ATOM 754 C CA . VAL A 1 93 ? -2.027 -0.618 16.834 1.00 81.12 93 VAL A CA 1
ATOM 755 C C . VAL A 1 93 ? -2.985 -0.747 18.008 1.00 81.12 93 VAL A C 1
ATOM 757 O O . VAL A 1 93 ? -4.111 -0.238 17.980 1.00 81.12 93 VAL A O 1
ATOM 760 N N . SER A 1 94 ? -2.523 -1.414 19.062 1.00 69.06 94 SER A N 1
ATOM 761 C CA . SER A 1 94 ? -3.151 -1.335 20.375 1.00 69.06 94 SER A CA 1
ATOM 762 C C . SER A 1 94 ? -2.976 0.087 20.916 1.00 69.06 94 SER A C 1
ATOM 764 O O . SER A 1 94 ? -1.937 0.728 20.720 1.00 69.06 94 SER A O 1
ATOM 766 N N . LYS A 1 95 ? -4.009 0.641 21.564 1.00 56.69 95 LYS A N 1
ATOM 767 C CA . LYS A 1 95 ? -3.854 1.911 22.279 1.00 56.69 95 LYS A CA 1
ATOM 768 C C . LYS A 1 95 ? -2.802 1.697 23.369 1.00 56.69 95 LYS A C 1
ATOM 770 O O . LYS A 1 95 ? -3.128 1.198 24.440 1.00 56.69 95 LYS A O 1
ATOM 775 N N . ILE A 1 96 ? -1.573 2.151 23.148 1.00 48.50 96 ILE A N 1
ATOM 776 C CA . ILE A 1 96 ? -0.741 2.578 24.268 1.00 48.50 96 ILE A CA 1
ATOM 777 C C . ILE A 1 96 ? -1.351 3.908 24.698 1.00 48.50 96 ILE A C 1
ATOM 779 O O . ILE A 1 96 ? -0.984 4.977 24.208 1.00 48.50 96 ILE A O 1
ATOM 783 N N . VAL A 1 97 ? -2.370 3.831 25.555 1.00 45.22 97 VAL A N 1
ATOM 784 C CA . VAL A 1 97 ? -2.724 4.965 26.397 1.00 45.22 97 VAL A CA 1
ATOM 785 C C . VAL A 1 97 ? -1.506 5.148 27.289 1.00 45.22 97 VAL A C 1
ATOM 787 O O . VAL A 1 97 ? -1.364 4.476 28.305 1.00 45.22 97 VAL A O 1
ATOM 790 N N . TRP A 1 98 ? -0.588 6.026 26.894 1.00 38.38 98 TRP A N 1
ATOM 791 C CA . TRP A 1 98 ? 0.219 6.704 27.891 1.00 38.38 98 TRP A CA 1
ATOM 792 C C . TRP A 1 98 ? -0.799 7.498 28.692 1.00 38.38 98 TRP A C 1
ATOM 794 O O . TRP A 1 98 ? -1.233 8.571 28.270 1.00 38.38 98 TRP A O 1
ATOM 804 N N . ALA A 1 99 ? -1.280 6.919 29.790 1.00 41.69 99 ALA A N 1
ATOM 805 C CA . ALA A 1 99 ? -1.906 7.711 30.819 1.00 41.69 99 ALA A CA 1
ATOM 806 C C . ALA A 1 99 ? -0.827 8.721 31.196 1.00 41.69 99 ALA A C 1
ATOM 808 O O . ALA A 1 99 ? 0.190 8.372 31.791 1.00 41.69 99 ALA A O 1
ATOM 809 N N . LYS A 1 100 ? -0.975 9.956 30.712 1.00 40.84 100 LYS A N 1
ATOM 810 C CA . LYS A 1 100 ? -0.207 11.069 31.231 1.00 40.84 100 LYS A CA 1
ATOM 811 C C . LYS A 1 100 ? -0.720 11.235 32.647 1.00 40.84 100 LYS A C 1
ATOM 813 O O . LYS A 1 100 ? -1.770 11.833 32.859 1.00 40.84 100 LYS A O 1
ATOM 818 N N . GLU A 1 101 ? -0.023 10.570 33.556 1.00 38.69 101 GLU A N 1
ATOM 819 C CA . GLU A 1 101 ? -0.173 10.668 34.992 1.00 38.69 101 GLU A CA 1
ATOM 820 C C . GLU A 1 101 ? -0.134 12.154 35.336 1.00 38.69 101 GLU A C 1
ATOM 822 O O . GLU A 1 101 ? 0.903 12.812 35.251 1.00 38.69 101 GLU A O 1
ATOM 827 N N . ARG A 1 102 ? -1.318 12.725 35.560 1.00 40.41 102 ARG A N 1
ATOM 828 C CA . ARG A 1 102 ? -1.445 14.029 36.186 1.00 40.41 102 ARG A CA 1
ATOM 829 C C . ARG A 1 102 ? -1.486 13.745 37.677 1.00 40.41 102 ARG A C 1
ATOM 831 O O . ARG A 1 102 ? -2.484 13.224 38.156 1.00 40.41 102 ARG A O 1
ATOM 838 N N . ASP A 1 103 ? -0.354 14.050 38.303 1.00 47.00 103 ASP A N 1
ATOM 839 C CA . ASP A 1 103 ? -0.107 14.263 39.725 1.00 47.00 103 ASP A CA 1
ATOM 840 C C . ASP A 1 103 ? -0.600 13.190 40.706 1.00 47.00 103 ASP A C 1
ATOM 842 O O . ASP A 1 103 ? -1.782 13.103 41.019 1.00 47.00 103 ASP A O 1
ATOM 846 N N . CYS A 1 104 ? 0.344 12.467 41.318 1.00 36.97 104 CYS A N 1
ATOM 847 C CA . CYS A 1 104 ? 0.779 12.720 42.702 1.00 36.97 104 CYS A CA 1
ATOM 848 C C . CYS A 1 104 ? 1.669 11.570 43.216 1.00 36.97 104 CYS A C 1
ATOM 850 O O . CYS A 1 104 ? 1.221 10.436 43.296 1.00 36.97 104 CYS A O 1
ATOM 852 N N . GLY A 1 105 ? 2.887 11.893 43.667 1.00 41.97 105 GLY A N 1
ATOM 853 C CA . GLY A 1 105 ? 3.592 11.130 44.708 1.00 41.97 105 GLY A CA 1
ATOM 854 C C . GLY A 1 105 ? 4.234 9.790 44.317 1.00 41.97 105 GLY A C 1
ATOM 855 O O . GLY A 1 105 ? 3.578 8.766 44.228 1.00 41.97 105 GLY A O 1
ATOM 856 N N . ILE A 1 106 ? 5.565 9.816 44.193 1.00 43.97 106 ILE A N 1
ATOM 857 C CA . ILE A 1 106 ? 6.540 8.773 44.573 1.00 43.97 106 ILE A CA 1
ATOM 858 C C . ILE A 1 106 ? 6.000 7.328 44.663 1.00 43.97 106 ILE A C 1
ATOM 860 O O . ILE A 1 106 ? 5.408 6.941 45.665 1.00 43.97 106 ILE A O 1
ATOM 864 N N . SER A 1 107 ? 6.388 6.461 43.725 1.00 39.91 107 SER A N 1
ATOM 865 C CA . SER A 1 107 ? 7.165 5.248 44.048 1.00 39.91 107 SER A CA 1
ATOM 866 C C . SER A 1 107 ? 7.522 4.430 42.803 1.00 39.91 107 SER A C 1
ATOM 868 O O . SER A 1 107 ? 6.821 4.394 41.797 1.00 39.91 107 SER A O 1
ATOM 870 N N . SER A 1 108 ? 8.689 3.797 42.885 1.00 52.34 108 SER A N 1
ATOM 871 C CA . SER A 1 108 ? 9.292 2.902 41.903 1.00 52.34 108 SER A CA 1
ATOM 872 C C . SER A 1 108 ? 8.340 1.807 41.403 1.00 52.34 108 SER A C 1
ATOM 874 O O . SER A 1 108 ? 7.796 1.052 42.206 1.00 52.34 108 SER A O 1
ATOM 876 N N . GLY A 1 109 ? 8.241 1.614 40.086 1.00 41.62 109 GLY A N 1
ATOM 877 C CA . GLY A 1 109 ? 7.482 0.508 39.497 1.00 41.62 109 GLY A CA 1
ATOM 878 C C . GLY A 1 109 ? 7.948 0.185 38.080 1.00 41.62 109 GLY A C 1
ATOM 879 O O . GLY A 1 109 ? 8.253 1.072 37.296 1.00 41.62 109 GLY A O 1
ATOM 880 N N . ARG A 1 110 ? 8.091 -1.107 37.782 1.00 42.84 110 ARG A N 1
ATOM 881 C CA . ARG A 1 110 ? 8.849 -1.698 36.664 1.00 42.84 110 ARG A CA 1
ATOM 882 C C . ARG A 1 110 ? 8.356 -1.281 35.268 1.00 42.84 110 ARG A C 1
ATOM 884 O O . ARG A 1 110 ? 7.159 -1.208 35.018 1.00 42.84 110 ARG A O 1
ATOM 891 N N . ARG A 1 111 ? 9.297 -1.144 34.320 1.00 43.81 111 ARG A N 1
ATOM 892 C CA . ARG A 1 111 ? 9.023 -1.020 32.872 1.00 43.81 111 ARG A CA 1
ATOM 893 C C . ARG A 1 111 ? 8.253 -2.252 32.349 1.00 43.81 111 ARG A C 1
ATOM 895 O O . ARG A 1 111 ? 8.740 -3.365 32.567 1.00 43.81 111 ARG A O 1
ATOM 902 N N . PRO A 1 112 ? 7.151 -2.102 31.589 1.00 40.94 112 PRO A N 1
ATOM 903 C CA . PRO A 1 112 ? 6.551 -3.219 30.864 1.00 40.94 112 PRO A CA 1
ATOM 904 C C . PRO A 1 112 ? 7.447 -3.609 29.681 1.00 40.94 112 PRO A C 1
ATOM 906 O O . PRO A 1 112 ? 7.929 -2.748 28.939 1.00 40.94 112 PRO A O 1
ATOM 909 N N . LYS A 1 113 ? 7.710 -4.910 29.520 1.00 43.38 113 LYS A N 1
ATOM 910 C CA . LYS A 1 113 ? 8.503 -5.442 28.407 1.00 43.38 113 LYS A CA 1
ATOM 911 C C . LYS A 1 113 ? 7.692 -5.403 27.109 1.00 43.38 113 LYS A C 1
ATOM 913 O O . LYS A 1 113 ? 6.529 -5.775 27.076 1.00 43.38 113 LYS A O 1
ATOM 918 N N . ARG A 1 114 ? 8.374 -4.963 26.051 1.00 41.44 114 ARG A N 1
ATOM 919 C CA . ARG A 1 114 ? 7.955 -4.922 24.648 1.00 41.44 114 ARG A CA 1
ATOM 920 C C . ARG A 1 114 ? 7.750 -6.354 24.126 1.00 41.44 114 ARG A C 1
ATOM 922 O O . ARG A 1 114 ? 8.713 -6.990 23.716 1.00 41.44 114 ARG A O 1
ATOM 929 N N . GLY A 1 115 ? 6.522 -6.845 24.170 1.00 45.22 115 GLY A N 1
ATOM 930 C CA . GLY A 1 115 ? 6.051 -8.056 23.498 1.00 45.22 115 GLY A CA 1
ATOM 931 C C . GLY A 1 115 ? 4.592 -7.829 23.116 1.00 45.22 115 GLY A C 1
ATOM 932 O O . GLY A 1 115 ? 3.930 -7.047 23.786 1.00 45.22 115 GLY A O 1
ATOM 933 N N . ASP A 1 116 ? 4.140 -8.453 22.035 1.00 36.97 116 ASP A N 1
ATOM 934 C CA . ASP A 1 116 ? 2.792 -8.360 2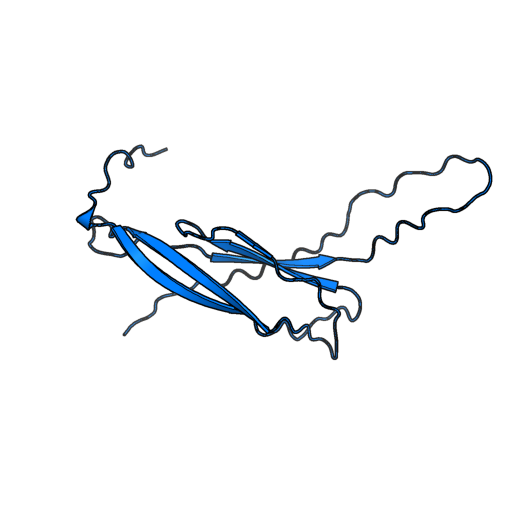1.444 1.00 36.97 116 ASP A CA 1
ATOM 935 C C . ASP A 1 116 ? 2.678 -7.345 20.293 1.00 36.97 116 ASP A C 1
ATOM 937 O O . ASP A 1 116 ? 1.840 -6.444 20.271 1.00 36.97 116 ASP A O 1
ATOM 941 N N . LEU A 1 117 ? 3.539 -7.531 19.286 1.00 41.56 117 LEU A N 1
ATOM 942 C CA . LEU A 1 117 ? 3.252 -7.144 17.906 1.00 41.56 117 LEU A CA 1
ATOM 943 C C . LEU A 1 117 ? 2.880 -8.434 17.162 1.00 41.56 117 LEU A C 1
ATOM 945 O O . LEU A 1 117 ? 3.754 -9.230 16.824 1.00 41.56 117 LEU A O 1
ATOM 949 N N . ILE A 1 118 ? 1.582 -8.687 16.994 1.00 46.81 118 ILE A N 1
ATOM 950 C CA . ILE A 1 118 ? 1.094 -9.810 16.188 1.00 46.81 118 ILE A CA 1
ATOM 951 C C . ILE A 1 118 ? 1.122 -9.335 14.732 1.00 46.81 118 ILE A C 1
ATOM 953 O O . ILE A 1 118 ? 0.175 -8.723 14.244 1.00 46.81 118 ILE A O 1
ATOM 957 N N . ASP A 1 119 ? 2.259 -9.543 14.068 1.00 38.91 119 ASP A N 1
ATOM 958 C CA . ASP A 1 119 ? 2.420 -9.275 12.639 1.00 38.91 119 ASP A CA 1
ATOM 959 C C . ASP A 1 119 ? 1.716 -10.384 11.842 1.00 38.91 119 ASP A C 1
ATOM 961 O O . ASP A 1 119 ? 2.241 -11.486 11.673 1.00 38.91 119 ASP A O 1
ATOM 965 N N . HIS A 1 120 ? 0.526 -10.095 11.318 1.00 44.47 120 HIS A N 1
ATOM 966 C CA . HIS A 1 120 ? -0.063 -10.913 10.261 1.00 44.47 120 HIS A CA 1
ATOM 967 C C . HIS A 1 120 ? 0.565 -10.497 8.924 1.00 44.47 120 HIS A C 1
ATOM 969 O O . HIS A 1 120 ? 0.154 -9.520 8.299 1.00 44.47 120 HIS A O 1
ATOM 975 N N . GLN A 1 121 ? 1.597 -11.228 8.494 1.00 30.30 121 GLN A N 1
ATOM 976 C CA . GLN A 1 121 ? 2.138 -11.104 7.140 1.00 30.30 121 GLN A CA 1
ATOM 977 C C . GLN A 1 121 ? 1.168 -11.764 6.153 1.00 30.30 121 GLN A C 1
ATOM 979 O O . GLN A 1 121 ? 1.042 -12.985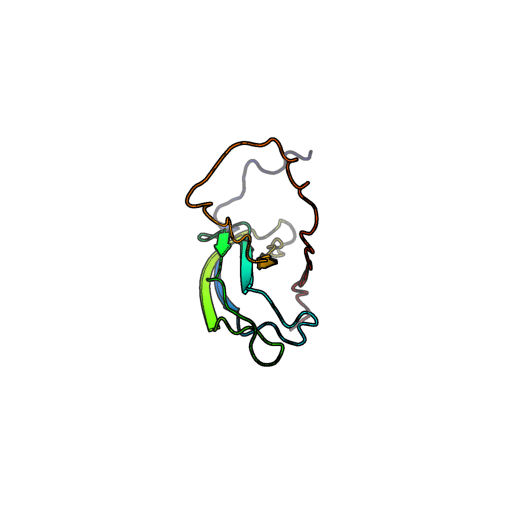 6.127 1.00 30.30 121 GLN A O 1
ATOM 984 N N . ALA A 1 122 ? 0.491 -10.960 5.335 1.00 34.81 122 ALA A N 1
ATOM 985 C CA . ALA A 1 122 ? -0.166 -11.432 4.123 1.00 34.81 122 ALA A CA 1
ATOM 986 C C . ALA A 1 122 ? 0.756 -11.113 2.938 1.00 34.81 122 ALA A C 1
ATOM 988 O O . ALA A 1 122 ? 0.852 -9.971 2.495 1.00 34.81 122 ALA A O 1
ATOM 989 N N . THR A 1 123 ? 1.495 -12.115 2.463 1.00 34.22 123 THR A N 1
ATOM 990 C CA . THR A 1 123 ? 2.315 -12.011 1.252 1.00 34.22 123 THR A CA 1
ATOM 991 C C . THR A 1 123 ? 1.465 -12.417 0.056 1.00 34.22 123 THR A C 1
ATOM 993 O O . THR A 1 123 ? 1.258 -13.604 -0.181 1.00 34.22 123 THR A O 1
ATOM 996 N N . THR A 1 124 ? 0.970 -11.447 -0.709 1.00 37.44 124 THR A N 1
ATOM 997 C CA . THR A 1 124 ? 0.343 -11.731 -2.004 1.00 37.44 124 THR A CA 1
ATOM 998 C C . THR A 1 124 ? 1.429 -11.746 -3.075 1.00 37.44 124 THR A C 1
ATOM 1000 O O . THR A 1 124 ? 1.996 -10.707 -3.407 1.00 37.44 124 THR A O 1
ATOM 1003 N N . PHE A 1 125 ? 1.737 -12.932 -3.601 1.00 29.53 125 PHE A N 1
ATOM 1004 C CA . PHE A 1 125 ? 2.504 -13.084 -4.835 1.00 29.53 125 PHE A CA 1
ATOM 1005 C C . PHE A 1 125 ? 1.593 -12.734 -6.014 1.00 29.53 125 PHE A C 1
ATOM 1007 O O . PHE A 1 125 ? 0.517 -13.311 -6.157 1.00 29.53 125 PHE A O 1
ATOM 1014 N N . VAL A 1 126 ? 2.016 -11.794 -6.857 1.00 37.91 126 VAL A N 1
ATOM 1015 C CA . VAL A 1 126 ? 1.394 -11.597 -8.169 1.00 37.91 126 VAL A CA 1
ATOM 1016 C C . VAL A 1 126 ? 2.016 -12.638 -9.092 1.00 37.91 126 VAL A C 1
ATOM 1018 O O . VAL A 1 126 ? 3.124 -12.443 -9.589 1.00 37.91 126 VAL A O 1
ATOM 1021 N N . ASP A 1 127 ? 1.340 -13.776 -9.247 1.00 32.09 127 ASP A N 1
ATOM 1022 C CA . ASP A 1 127 ? 1.690 -14.758 -10.267 1.00 32.09 127 ASP A CA 1
ATOM 1023 C C . ASP A 1 127 ? 1.069 -14.316 -11.596 1.00 32.09 127 ASP A C 1
ATOM 1025 O O . ASP A 1 127 ? -0.150 -14.189 -11.735 1.00 32.09 127 ASP A O 1
ATOM 1029 N N . SER A 1 128 ? 1.929 -14.007 -12.560 1.00 36.25 128 SER A N 1
ATOM 1030 C CA . SER A 1 128 ? 1.532 -13.656 -13.918 1.00 36.25 128 SER A CA 1
ATOM 1031 C C . SER A 1 128 ? 1.253 -14.944 -14.691 1.00 36.25 128 SER A C 1
ATOM 1033 O O . SER A 1 128 ? 2.102 -15.422 -15.445 1.00 36.25 128 SER A O 1
ATOM 1035 N N . ALA A 1 129 ? 0.051 -15.495 -14.528 1.00 35.34 129 ALA A N 1
ATOM 1036 C CA . ALA A 1 129 ? -0.459 -16.566 -15.375 1.00 35.34 129 ALA A CA 1
ATOM 1037 C C . ALA A 1 129 ? -1.216 -15.990 -16.591 1.00 35.34 129 ALA A C 1
ATOM 1039 O O . ALA A 1 129 ? -2.266 -15.373 -16.441 1.00 35.34 129 ALA A O 1
ATOM 1040 N N . LEU A 1 130 ? -0.635 -16.219 -17.777 1.00 38.72 130 LEU A N 1
ATOM 1041 C CA . LEU A 1 130 ? -1.190 -16.213 -19.143 1.00 38.72 130 LEU A CA 1
ATOM 1042 C C . LEU A 1 130 ? -2.436 -15.356 -19.463 1.00 38.72 130 LEU A C 1
ATOM 1044 O O . LEU A 1 130 ? -3.559 -15.714 -19.104 1.00 38.72 130 LEU A O 1
ATOM 1048 N N . ARG A 1 131 ? -2.258 -14.419 -20.403 1.00 36.31 131 ARG A N 1
ATOM 1049 C CA . ARG A 1 131 ? -2.848 -14.499 -21.755 1.00 36.31 131 ARG A CA 1
ATOM 1050 C C . ARG A 1 131 ? -2.109 -13.603 -22.741 1.00 36.31 131 ARG A C 1
ATOM 1052 O O . ARG A 1 131 ? -1.697 -12.502 -22.324 1.00 36.31 131 ARG A O 1
#

Radius of gyration: 21.49 Å; Cα contacts (8 Å, |Δi|>4): 191; chains: 1; bounding box: 47×31×69 Å

Sequence (131 aa):
MHLTHIFVPKNRRVDFELHIRVHDLTSIPLVTGFYSIKWRLKHASVTYGATNRAPIKNHAVQWDVNFDSIVHLVIGKDGLLQPCELRVDVIQVSKIVWAKERDCGISSGRRPKRGDLIDHQATTFVDSALR

Secondary structure (DSSP, 8-state):
-----S---GGGEEEEEEEEEEEEE---S--SSEEEEEEEETTBSS-EEEPPPEE-BTTBEEEEEEEEEEEEEEB-TTSPBPP--EEEEEEEE---------S------PPPP------B-----------

Solvent-accessible surface area (backbone atoms only — not comparable to full-atom values): 8612 Å² total; per-residue (Å²): 137,84,89,78,82,87,75,80,63,73,91,37,56,47,80,39,86,43,80,46,74,47,56,68,49,66,83,44,86,68,81,73,52,29,39,29,45,35,40,38,34,58,61,34,77,59,36,65,54,69,54,75,74,30,60,60,53,95,40,23,33,70,70,72,45,74,52,74,33,46,32,56,39,42,49,43,96,88,71,43,74,52,88,76,58,66,46,53,43,50,42,71,46,70,83,78,71,74,74,77,79,78,82,82,79,90,78,92,77,84,82,83,79,94,74,87,80,78,74,56,79,59,83,71,77,86,76,89,77,86,132

pLDDT: mean 72.94, std 22.58, range [29.53, 94.19]

InterPro domains:
  IPR019448 NT-type C2 domain [PF10358] (10-94)
  IPR019448 NT-type C2 domain [PS51840] (6-131)
  IPR039931 EEIG1/2-like [PTHR21456] (5-94)

Nearest PDB structures (foldseek):
  1qas-assembly1_A  TM=6.907E-01  e=9.806E-03  Rattus norvegicus
  5izr-assembly1_A  TM=6.503E-01  e=1.939E-01  Homo sapiens
  5izr-assembly3_C  TM=6.570E-01  e=2.669E-01  Homo sapiens
  8btk-assembly1_TA  TM=2.579E-01  e=5.059E-01  Canis lupus familiaris

Organism: NCBI:txid994334

Mean predicted aligned error: 14.18 Å

Foldseek 3Di:
DDPPPDDADPVFKDKDKDKDWDFKDAPQPDQFFWKKKKKAKPQKPDGIDIFDTFHDDPRMTGGRDMDMIIHIWGQDPVRHIDDIAMFMWMWTDDPPPPVPPDDDDDDDDDDDDDDDGPTPGDGDDPDPDDD